Protein AF-W2CIT9-F1 (afdb_monomer_lite)

Secondary structure (DSSP, 8-state):
-----SEEEE-TTGGGHHHH-HHHHHHHHHHTPEEEEEE--TT-PPTT-TTHHHHS--B-TT--B-S-HHHHHHHHHHHHHHHHHHHTT-SEEEESSTTHHHHHHHTT--TTSEEE-----HHHHHHHHHHHHTSPPSS---EE----S---GGG-HHHHHHHHHHHTTT-TTEE-

Sequence (176 aa):
MKEKPDVLVLVWPYLLHLFFDRTILYVMNRNNIRLVIREIPFQTPPFGKLDYFAHHPAYDEDLNLLSTGFLFKVRAWSTMYIRRFIYQRAHAYIAYYSQAKNIVLSYGLSSTAFFYGNTTDTDSLLSIREVLIGKPLLMDKRRRILHIGRLVKWKKVDLLIKAFSLIVERYRDSEL

pLDDT: mean 90.48, std 5.82, range [57.28, 96.88]

Foldseek 3Di:
DPDQDQEDEDEPPVLLCVVVPVVVVVSCVVSVRAYEYEYECPPQDAQPPLVVCVVVFDADLQRDTQCDDDVNSVVNNVVSLSLLVSQLRHQAYEYQDDVVLRRSVSSPHDNVRYHYDPDDPPVVVVVVVVVPPPDPDPDDDAAEDDDDDDDTVVVVVVVVVVVCVVCCVVRVRYDD

Organism: NCBI:txid1411022

Structure (mmCIF, N/CA/C/O backbone):
data_AF-W2CIT9-F1
#
_entry.id   AF-W2CIT9-F1
#
loop_
_atom_site.group_PDB
_atom_site.id
_atom_site.type_symbol
_atom_site.label_atom_id
_atom_site.label_alt_id
_atom_site.label_comp_id
_atom_site.label_asym_id
_atom_site.label_entity_id
_atom_site.label_seq_id
_atom_site.pdbx_PDB_ins_code
_atom_site.Cartn_x
_atom_site.Cartn_y
_atom_site.Cartn_z
_atom_site.occupancy
_atom_site.B_iso_or_equiv
_atom_site.auth_seq_id
_atom_site.auth_comp_id
_atom_site.auth_asym_id
_atom_site.auth_atom_id
_atom_site.pdbx_PDB_model_num
ATOM 1 N N . MET A 1 1 ? -27.617 -14.860 8.581 1.00 57.28 1 MET A N 1
ATOM 2 C CA . MET A 1 1 ? -26.310 -14.751 7.899 1.00 57.28 1 MET A CA 1
ATOM 3 C C . MET A 1 1 ? -25.828 -16.177 7.667 1.00 57.28 1 MET A C 1
ATOM 5 O O . MET A 1 1 ? -25.800 -16.918 8.639 1.00 57.28 1 MET A O 1
ATOM 9 N N . LYS A 1 2 ? -25.616 -16.606 6.413 1.00 76.94 2 LYS A N 1
ATOM 10 C CA . LYS A 1 2 ? -25.238 -18.003 6.098 1.00 76.94 2 LYS A CA 1
ATOM 11 C C . LYS A 1 2 ? -23.784 -18.314 6.465 1.00 76.94 2 LYS A C 1
ATOM 13 O O . LYS A 1 2 ? -23.483 -19.441 6.826 1.00 76.94 2 LYS A O 1
ATOM 18 N N . GLU A 1 3 ? -22.921 -17.306 6.411 1.00 78.38 3 GLU A N 1
ATOM 19 C CA . GLU A 1 3 ? -21.502 -17.419 6.736 1.00 78.38 3 GLU A CA 1
ATOM 20 C C . GLU A 1 3 ? -21.192 -16.682 8.042 1.00 78.38 3 GLU A C 1
ATOM 22 O O . GLU A 1 3 ? -21.732 -15.600 8.299 1.00 78.38 3 GLU A O 1
ATOM 27 N N . LYS A 1 4 ? -20.325 -17.279 8.864 1.00 86.94 4 LYS A N 1
ATOM 28 C CA . LYS A 1 4 ? -19.837 -16.721 10.129 1.00 86.94 4 LYS A CA 1
ATOM 29 C C . LYS A 1 4 ? -18.313 -16.889 10.178 1.00 86.94 4 LYS A C 1
ATOM 31 O O . LYS A 1 4 ? -17.842 -17.866 10.752 1.00 86.94 4 LYS A O 1
ATOM 36 N N . PRO A 1 5 ? -17.553 -16.002 9.517 1.00 92.75 5 PRO A N 1
ATOM 37 C CA . PRO A 1 5 ? -16.104 -16.127 9.464 1.00 92.75 5 PRO A CA 1
ATOM 38 C C . PRO A 1 5 ? -15.481 -15.784 10.820 1.00 92.75 5 PRO A C 1
ATOM 40 O O . PRO A 1 5 ? -15.930 -14.855 11.487 1.00 92.75 5 PRO A O 1
ATOM 43 N N . ASP A 1 6 ? -14.404 -16.473 11.192 1.00 94.69 6 ASP A N 1
ATOM 44 C CA . ASP A 1 6 ? -13.609 -16.137 12.384 1.00 94.69 6 ASP A CA 1
ATOM 45 C C . ASP A 1 6 ? -12.738 -14.892 12.163 1.00 94.69 6 ASP A C 1
ATOM 47 O O . ASP A 1 6 ? -12.393 -14.166 13.100 1.00 94.69 6 ASP A O 1
ATOM 51 N N . VAL A 1 7 ? -12.383 -14.633 10.902 1.00 95.12 7 VAL A N 1
ATOM 52 C CA . VAL A 1 7 ? -11.481 -13.558 10.492 1.00 95.12 7 VAL A CA 1
ATOM 53 C C . VAL A 1 7 ? -12.054 -12.819 9.290 1.00 95.12 7 VAL A C 1
ATOM 55 O O . VAL A 1 7 ? -12.434 -13.425 8.292 1.00 95.12 7 VAL A O 1
ATOM 58 N N . LEU A 1 8 ? -12.051 -11.491 9.364 1.00 95.06 8 LEU A N 1
ATOM 59 C CA . LEU A 1 8 ? -12.341 -10.606 8.246 1.00 95.06 8 LEU A CA 1
ATOM 60 C C . LEU A 1 8 ? -11.042 -9.942 7.784 1.00 95.06 8 LEU A C 1
ATOM 62 O O . LEU A 1 8 ? -10.455 -9.144 8.518 1.00 95.06 8 LEU A O 1
ATOM 66 N N . VAL A 1 9 ? -10.612 -10.258 6.563 1.00 94.44 9 VAL A N 1
ATOM 67 C CA . VAL A 1 9 ? -9.441 -9.640 5.929 1.00 94.44 9 VAL A CA 1
ATOM 68 C C . VAL A 1 9 ? -9.905 -8.526 4.996 1.00 94.44 9 VAL A C 1
ATOM 70 O O . VAL A 1 9 ? -10.690 -8.774 4.084 1.00 94.44 9 VAL A O 1
ATOM 73 N N . LEU A 1 10 ? -9.411 -7.303 5.198 1.00 94.62 10 LEU A N 1
ATOM 74 C CA . LEU A 1 10 ? -9.763 -6.146 4.372 1.00 94.62 10 LEU A CA 1
ATOM 75 C C . LEU A 1 10 ? -8.535 -5.431 3.818 1.00 94.62 10 LEU A C 1
ATOM 77 O O . LEU A 1 10 ? -7.471 -5.387 4.437 1.00 94.62 10 LEU A O 1
ATOM 81 N N . VAL A 1 11 ? -8.731 -4.820 2.653 1.00 92.56 11 VAL A N 1
ATOM 82 C CA . VAL A 1 11 ? -7.729 -4.035 1.927 1.00 92.56 11 VAL A CA 1
ATOM 83 C C . VAL A 1 11 ? -8.279 -2.637 1.637 1.00 92.56 11 VAL A C 1
ATOM 85 O O . VAL A 1 11 ? -9.494 -2.422 1.646 1.00 92.56 11 VAL A O 1
ATOM 88 N N . TRP A 1 12 ? -7.413 -1.661 1.374 1.00 89.94 12 TRP A N 1
ATOM 89 C CA . TRP A 1 12 ? -7.855 -0.354 0.876 1.00 89.94 12 TRP A CA 1
ATOM 90 C C . TRP A 1 12 ? -8.514 -0.494 -0.515 1.00 89.94 12 TRP A C 1
ATOM 92 O O . TRP A 1 12 ? -7.972 -1.228 -1.341 1.00 89.94 12 TRP A O 1
ATOM 102 N N . PRO A 1 13 ? -9.637 0.189 -0.824 1.00 91.19 13 PRO A N 1
ATOM 103 C CA . PRO A 1 13 ? -10.372 1.170 -0.015 1.00 91.19 13 PRO A CA 1
ATOM 104 C C . PRO A 1 13 ? -11.507 0.577 0.838 1.00 91.19 13 PRO A C 1
ATOM 106 O O . PRO A 1 13 ? -12.187 1.323 1.537 1.00 91.19 13 PRO A O 1
ATOM 109 N N . TYR A 1 14 ? -11.717 -0.742 0.830 1.00 92.62 14 TYR A N 1
ATOM 110 C CA . TYR A 1 14 ? -12.832 -1.391 1.537 1.00 92.62 14 TYR A CA 1
ATOM 111 C C . TYR A 1 14 ? -12.809 -1.183 3.057 1.00 92.62 14 TYR A C 1
ATOM 113 O O . TYR A 1 14 ? -13.853 -1.209 3.704 1.00 92.62 14 TYR A O 1
ATOM 121 N N . LEU A 1 15 ? -11.636 -0.882 3.621 1.00 92.12 15 LEU A N 1
ATOM 122 C CA . LEU A 1 15 ? -11.475 -0.437 5.009 1.00 92.12 15 LEU A CA 1
ATOM 123 C C . LEU A 1 15 ? -12.389 0.748 5.367 1.00 92.12 15 LEU A C 1
ATOM 125 O O . LEU A 1 15 ? -12.845 0.839 6.504 1.00 92.12 15 LEU A O 1
ATOM 129 N N . LEU A 1 16 ? -12.695 1.636 4.412 1.00 93.31 16 LEU A N 1
ATOM 130 C CA . LEU A 1 16 ? -13.554 2.802 4.635 1.00 93.31 16 LEU A CA 1
ATOM 131 C C . LEU A 1 16 ? -14.961 2.416 5.109 1.00 93.31 16 LEU A C 1
ATOM 133 O O . LEU A 1 16 ? -15.551 3.145 5.907 1.00 93.31 16 LEU A O 1
ATOM 137 N N . HIS A 1 17 ? -15.477 1.256 4.693 1.00 94.00 17 HIS A N 1
ATOM 138 C CA . HIS A 1 17 ? -16.787 0.785 5.141 1.00 94.00 17 HIS A CA 1
ATOM 139 C C . HIS A 1 17 ? -16.838 0.566 6.655 1.00 94.00 17 HIS A C 1
ATOM 141 O O . HIS A 1 17 ? -17.872 0.823 7.253 1.00 94.00 17 HIS A O 1
ATOM 147 N N . LEU A 1 18 ? -15.724 0.212 7.308 1.00 93.81 18 LEU A N 1
ATOM 148 C CA . LEU A 1 18 ? -15.677 0.088 8.772 1.00 93.81 18 LEU A CA 1
ATOM 149 C C . LEU A 1 18 ? -15.916 1.419 9.498 1.00 93.81 18 LEU A C 1
ATOM 151 O O . LEU A 1 18 ? -16.305 1.427 10.665 1.00 93.81 18 LEU A O 1
ATOM 155 N N . PHE A 1 19 ? -15.635 2.543 8.835 1.00 93.75 19 PHE A N 1
ATOM 156 C CA . PHE A 1 19 ? -15.852 3.876 9.387 1.00 93.75 19 PHE A CA 1
ATOM 157 C C . PHE A 1 19 ? -17.256 4.402 9.075 1.00 93.75 19 PHE A C 1
ATOM 159 O O . PHE A 1 19 ? -17.919 4.937 9.964 1.00 93.75 19 PHE A O 1
ATOM 166 N N . PHE A 1 20 ? -17.708 4.245 7.827 1.00 93.69 20 PHE A N 1
ATOM 167 C CA . PHE A 1 20 ? -19.002 4.767 7.376 1.00 93.69 20 PHE A CA 1
ATOM 168 C C . PHE A 1 20 ? -20.188 3.885 7.777 1.00 93.69 20 PHE A C 1
ATOM 170 O O . PHE A 1 20 ? -21.269 4.411 8.028 1.00 93.69 20 PHE A O 1
ATOM 177 N N . ASP A 1 21 ? -19.990 2.573 7.898 1.00 93.19 21 ASP A N 1
ATOM 178 C CA . ASP A 1 21 ? -21.017 1.624 8.310 1.00 93.19 21 ASP A CA 1
ATOM 179 C C . ASP A 1 21 ? -20.645 0.959 9.643 1.00 93.19 21 ASP A C 1
ATOM 181 O O . ASP A 1 21 ? -19.890 -0.014 9.732 1.00 93.19 21 ASP A O 1
ATOM 185 N N . ARG A 1 22 ? -21.225 1.489 10.724 1.00 89.19 22 ARG A N 1
ATOM 186 C CA . ARG A 1 22 ? -21.003 0.975 12.082 1.00 89.19 22 ARG A CA 1
ATOM 187 C C . ARG A 1 22 ? -21.648 -0.388 12.322 1.00 89.19 22 ARG A C 1
ATOM 189 O O . ARG A 1 22 ? -21.278 -1.054 13.292 1.00 89.19 22 ARG A O 1
ATOM 196 N N . THR A 1 23 ? -22.578 -0.820 11.468 1.00 93.31 23 THR A N 1
ATOM 197 C CA . THR A 1 23 ? -23.218 -2.133 11.611 1.00 93.31 23 THR A CA 1
ATOM 198 C C . THR A 1 23 ? -22.203 -3.253 11.411 1.00 93.31 23 THR A C 1
ATOM 200 O O . THR A 1 23 ? -22.260 -4.253 12.125 1.00 93.31 23 THR A O 1
ATOM 203 N N . ILE A 1 24 ? -21.199 -3.041 10.551 1.00 92.31 24 ILE A N 1
ATOM 204 C CA . ILE A 1 24 ? -20.120 -4.003 10.307 1.00 92.31 24 ILE A C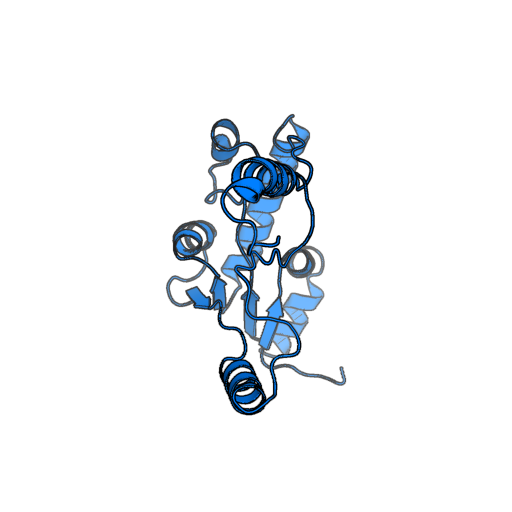A 1
ATOM 205 C C . ILE A 1 24 ? -19.346 -4.261 11.600 1.00 92.31 24 ILE A C 1
ATOM 207 O O . ILE A 1 24 ? -19.231 -5.406 12.032 1.00 92.31 24 ILE A O 1
ATOM 211 N N . LEU A 1 25 ? -18.888 -3.204 12.279 1.00 92.19 25 LEU A N 1
ATOM 212 C CA . LEU A 1 25 ? -18.169 -3.337 13.552 1.00 92.19 25 LEU A CA 1
ATOM 213 C C . LEU A 1 25 ? -19.034 -3.984 14.642 1.00 92.19 25 LEU A C 1
ATOM 215 O O . LEU A 1 25 ? -18.539 -4.799 15.418 1.00 92.19 25 LEU A O 1
ATOM 219 N N . TYR A 1 26 ? -20.328 -3.656 14.690 1.00 93.06 26 TYR A N 1
ATOM 220 C CA . TYR A 1 26 ? -21.261 -4.283 15.624 1.00 93.06 26 TYR A CA 1
ATOM 221 C C . TYR A 1 26 ? -21.389 -5.794 15.378 1.00 93.06 26 TYR A C 1
ATOM 223 O O . TYR A 1 26 ? -21.262 -6.586 16.313 1.00 93.06 26 TYR A O 1
ATOM 231 N N . VAL A 1 27 ? -21.591 -6.205 14.123 1.00 93.44 27 VAL A N 1
ATOM 232 C CA . VAL A 1 27 ? -21.704 -7.618 13.730 1.00 93.44 27 VAL A CA 1
ATOM 233 C C . VAL A 1 27 ? -20.400 -8.365 13.995 1.00 93.44 27 VAL A C 1
ATOM 235 O O . VAL A 1 27 ? -20.445 -9.492 14.492 1.00 93.44 27 VAL A O 1
ATOM 238 N N . MET A 1 28 ? -19.250 -7.744 13.724 1.00 94.31 28 MET A N 1
ATOM 239 C CA . MET A 1 28 ? -17.940 -8.321 14.024 1.00 94.31 28 MET A CA 1
ATOM 240 C C . MET A 1 28 ? -17.770 -8.576 15.519 1.00 94.31 28 MET A C 1
ATOM 242 O O . MET A 1 28 ? -17.469 -9.700 15.910 1.00 94.31 28 MET A O 1
ATOM 246 N N . ASN A 1 29 ? -18.044 -7.574 16.358 1.00 92.25 29 ASN A N 1
ATOM 247 C CA . ASN A 1 29 ? -17.929 -7.706 17.810 1.00 92.25 29 ASN A CA 1
ATOM 248 C C . ASN A 1 29 ? -18.899 -8.759 18.364 1.00 92.25 29 ASN A C 1
ATOM 250 O O . ASN A 1 29 ? -18.508 -9.588 19.179 1.00 92.25 29 ASN A O 1
ATOM 254 N N . ARG A 1 30 ? -20.151 -8.776 17.883 1.00 94.19 30 ARG A N 1
ATOM 255 C CA . ARG A 1 30 ? -21.170 -9.754 18.304 1.00 94.19 30 ARG A CA 1
ATOM 256 C C . ARG A 1 30 ? -20.783 -11.194 17.967 1.00 94.19 30 ARG A C 1
ATOM 258 O O . ARG A 1 30 ? -21.138 -12.109 18.703 1.00 94.19 30 ARG A O 1
ATOM 265 N N . ASN A 1 31 ? -20.088 -11.399 16.851 1.00 93.69 31 ASN A N 1
ATOM 266 C CA . ASN A 1 31 ? -19.670 -12.720 16.388 1.00 93.69 31 ASN A CA 1
ATOM 267 C C . ASN A 1 31 ? -18.210 -13.052 16.723 1.00 93.69 31 ASN A C 1
ATOM 269 O O . ASN A 1 31 ? -17.743 -14.112 16.324 1.00 93.69 31 ASN A O 1
ATOM 273 N N . ASN A 1 32 ? -17.520 -12.186 17.474 1.00 94.25 32 ASN A N 1
ATOM 274 C CA . ASN A 1 32 ? -16.115 -12.335 17.858 1.00 94.25 32 ASN A CA 1
ATOM 275 C C . ASN A 1 32 ? -15.152 -12.469 16.655 1.00 94.25 32 ASN A C 1
ATOM 277 O O . ASN A 1 32 ? -14.149 -13.177 16.715 1.00 94.25 32 ASN A O 1
ATOM 281 N N . ILE A 1 33 ? -15.474 -11.779 15.556 1.00 96.31 33 ILE A N 1
ATOM 282 C CA . ILE A 1 33 ? -14.714 -11.806 14.300 1.00 96.31 33 ILE A CA 1
ATOM 283 C C . ILE A 1 33 ? -13.469 -10.931 14.440 1.00 96.31 33 ILE A C 1
ATOM 285 O O . ILE A 1 33 ? -13.558 -9.745 14.774 1.00 96.31 33 ILE A O 1
ATOM 289 N N . ARG A 1 34 ? -12.296 -11.486 14.132 1.00 96.38 34 ARG A N 1
ATOM 290 C CA . ARG A 1 34 ? -11.021 -10.759 14.166 1.00 96.38 34 ARG A CA 1
ATOM 291 C C . ARG A 1 34 ? -10.821 -9.948 12.887 1.00 96.38 34 ARG A C 1
ATOM 293 O O . ARG A 1 34 ? -10.992 -10.452 11.783 1.00 96.38 34 ARG A O 1
ATOM 300 N N . LEU A 1 35 ? -10.414 -8.689 13.038 1.00 96.62 35 LEU A N 1
ATOM 301 C CA . LEU A 1 35 ? -10.083 -7.800 11.920 1.00 96.62 35 LEU A CA 1
ATOM 302 C C . LEU A 1 35 ? -8.610 -7.935 11.532 1.00 96.62 35 LEU A C 1
ATOM 304 O O . LEU A 1 35 ? -7.734 -7.612 12.337 1.00 96.62 35 LEU A O 1
ATOM 308 N N . VAL A 1 36 ? -8.348 -8.310 10.285 1.00 96.25 36 VAL A N 1
ATOM 309 C CA . VAL A 1 36 ? -7.009 -8.315 9.694 1.00 96.25 36 VAL A CA 1
ATOM 310 C C . VAL A 1 36 ? -6.967 -7.323 8.542 1.00 96.25 36 VAL A C 1
ATOM 312 O O . VAL A 1 36 ? -7.806 -7.348 7.644 1.00 96.25 36 VAL A O 1
ATOM 315 N N . ILE A 1 37 ? -5.977 -6.440 8.554 1.00 95.25 37 ILE A N 1
ATOM 316 C CA . ILE A 1 37 ? -5.757 -5.475 7.478 1.00 95.25 37 ILE A CA 1
ATOM 317 C C . ILE A 1 37 ? -4.600 -5.961 6.625 1.00 95.25 37 ILE A C 1
ATOM 319 O O . ILE A 1 37 ? -3.537 -6.276 7.151 1.00 95.25 37 ILE A O 1
ATOM 323 N N . ARG A 1 38 ? -4.787 -5.997 5.307 1.00 92.94 38 ARG A N 1
ATOM 324 C CA . ARG A 1 38 ? -3.723 -6.301 4.350 1.00 92.94 38 ARG A CA 1
ATOM 325 C C . ARG A 1 38 ? -3.631 -5.179 3.336 1.00 92.94 38 ARG A C 1
ATOM 327 O O . ARG A 1 38 ? -4.489 -5.034 2.474 1.00 92.94 38 ARG A O 1
ATOM 334 N N . GLU A 1 39 ? -2.586 -4.374 3.410 1.00 89.69 39 GLU A N 1
ATOM 335 C CA . GLU A 1 39 ? -2.389 -3.306 2.434 1.00 89.69 39 GLU A CA 1
ATOM 336 C C . GLU A 1 39 ? -0.921 -2.890 2.340 1.00 89.69 39 GLU A C 1
ATOM 338 O O . GLU A 1 39 ? -0.062 -3.279 3.135 1.00 89.69 39 GLU A O 1
ATOM 343 N N . ILE A 1 40 ? -0.655 -2.060 1.342 1.00 88.75 40 ILE A N 1
ATOM 344 C CA . ILE A 1 40 ? 0.598 -1.342 1.177 1.00 88.75 40 ILE A CA 1
ATOM 345 C C . ILE A 1 40 ? 0.264 0.115 1.504 1.00 88.75 40 ILE A C 1
ATOM 347 O O . ILE A 1 40 ? -0.476 0.722 0.726 1.00 88.75 40 ILE A O 1
ATOM 351 N N . PRO A 1 41 ? 0.760 0.696 2.614 1.00 87.69 41 PRO A N 1
ATOM 352 C CA . PRO A 1 41 ? 0.539 2.108 2.936 1.00 87.69 41 PRO A CA 1
ATOM 353 C C . PRO A 1 41 ? 1.382 3.033 2.034 1.00 87.69 41 PRO A C 1
ATOM 355 O O . PRO A 1 41 ? 2.168 3.864 2.489 1.00 87.69 41 PRO A O 1
ATO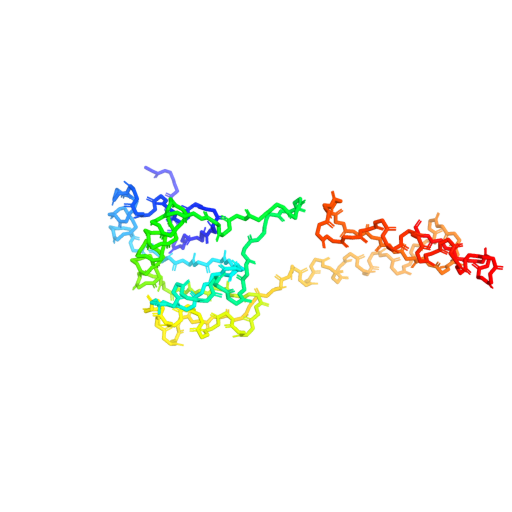M 358 N N . PHE A 1 42 ? 1.214 2.881 0.719 1.00 83.38 42 PHE A N 1
ATOM 359 C CA . PHE A 1 42 ? 1.851 3.691 -0.308 1.00 83.38 42 PHE A CA 1
ATOM 360 C C . PHE A 1 42 ? 1.312 5.122 -0.244 1.00 83.38 42 PHE A C 1
ATOM 362 O O . PHE A 1 42 ? 0.114 5.325 -0.042 1.00 83.38 42 PHE A O 1
ATOM 369 N N . GLN A 1 43 ? 2.204 6.113 -0.355 1.00 85.44 43 GLN A N 1
ATOM 370 C CA . GLN A 1 43 ? 1.880 7.544 -0.208 1.00 85.44 43 GLN A CA 1
ATOM 371 C C . GLN A 1 43 ? 1.118 7.895 1.089 1.00 85.44 43 GLN A C 1
ATOM 373 O O . GLN A 1 43 ? 0.449 8.924 1.169 1.00 85.44 43 GLN A O 1
ATOM 378 N N . THR A 1 44 ? 1.210 7.052 2.122 1.00 90.19 44 THR A N 1
ATOM 379 C CA . THR A 1 44 ? 0.575 7.299 3.419 1.00 90.19 44 THR A CA 1
ATOM 380 C C . THR A 1 44 ? 1.621 7.855 4.385 1.00 90.19 44 THR A C 1
ATOM 382 O O . THR A 1 44 ? 2.542 7.126 4.759 1.00 90.19 44 THR A O 1
ATOM 385 N N . PRO A 1 45 ? 1.518 9.127 4.809 1.00 92.81 45 PRO A N 1
ATOM 386 C CA . PRO A 1 45 ? 2.462 9.692 5.760 1.00 92.81 45 PRO A CA 1
ATOM 387 C C . PRO A 1 45 ? 2.250 9.098 7.157 1.00 92.81 45 PRO A C 1
ATOM 389 O O . PRO A 1 45 ? 1.144 8.637 7.466 1.00 92.81 45 PRO A O 1
ATOM 392 N N . PRO A 1 46 ? 3.262 9.154 8.042 1.00 94.44 46 PRO A N 1
ATOM 393 C CA . PRO A 1 46 ? 3.048 8.935 9.467 1.00 94.44 46 PRO A CA 1
ATOM 394 C C . PRO A 1 46 ? 1.955 9.862 10.014 1.00 94.44 46 PRO A C 1
ATOM 396 O O . PRO A 1 46 ? 1.783 10.989 9.542 1.00 94.44 46 PRO A O 1
ATOM 399 N N . PHE A 1 47 ? 1.223 9.398 11.025 1.00 95.69 47 PHE A N 1
ATOM 400 C CA . PHE A 1 47 ? 0.134 10.160 11.623 1.00 95.69 47 PHE A CA 1
ATOM 401 C C . PHE A 1 47 ? 0.615 11.543 12.094 1.00 95.69 47 PHE A C 1
ATOM 403 O O . PHE A 1 47 ? 1.656 11.675 12.735 1.00 95.69 47 PHE A O 1
ATOM 410 N N . GLY A 1 48 ? -0.155 12.580 11.764 1.00 93.38 48 GLY A N 1
ATOM 411 C CA . GLY A 1 48 ? 0.138 13.977 12.088 1.00 93.38 48 GLY A CA 1
ATOM 412 C C . GLY A 1 48 ? 1.099 14.688 11.126 1.00 93.38 48 GLY A C 1
ATOM 413 O O . GLY A 1 48 ? 1.211 15.906 11.209 1.00 93.38 48 GLY A O 1
ATOM 414 N N . LYS A 1 49 ? 1.748 13.981 10.190 1.00 93.12 49 LYS A N 1
ATOM 415 C CA . LYS A 1 49 ? 2.764 14.555 9.289 1.00 93.12 49 LYS A CA 1
ATOM 416 C C . LYS A 1 49 ? 2.214 14.894 7.903 1.00 93.12 49 LYS A C 1
ATOM 418 O O . LYS A 1 49 ? 2.594 14.285 6.908 1.00 93.12 49 LYS A O 1
ATOM 423 N N . LEU A 1 50 ? 1.277 15.840 7.814 1.00 88.19 50 LEU A N 1
ATOM 424 C CA . LEU A 1 50 ? 0.738 16.284 6.512 1.00 88.19 50 LEU A CA 1
ATOM 425 C C . LEU A 1 50 ? 1.732 17.125 5.696 1.00 88.19 50 LEU A C 1
ATOM 427 O O . LEU A 1 50 ? 1.621 17.192 4.473 1.00 88.19 50 LEU A O 1
ATOM 431 N N . ASP A 1 51 ? 2.714 17.727 6.364 1.00 88.44 51 ASP A N 1
ATOM 432 C CA . ASP A 1 51 ? 3.886 18.377 5.771 1.00 88.44 51 ASP A CA 1
ATOM 433 C C . ASP A 1 51 ? 4.734 17.417 4.923 1.00 88.44 51 ASP A C 1
ATOM 435 O O . ASP A 1 51 ? 5.414 17.852 3.995 1.00 88.44 51 ASP A O 1
ATOM 439 N N . TYR A 1 52 ? 4.619 16.104 5.154 1.00 88.38 52 TYR A N 1
ATOM 440 C CA . TYR A 1 52 ? 5.226 15.065 4.321 1.00 88.38 52 TYR A CA 1
ATOM 441 C C . TYR A 1 52 ? 4.973 15.283 2.825 1.00 88.38 52 TYR A C 1
ATOM 443 O O . TYR A 1 52 ? 5.897 15.132 2.028 1.00 88.38 52 TYR A O 1
ATOM 451 N N . PHE A 1 53 ? 3.757 15.698 2.449 1.00 88.44 53 PHE A N 1
ATOM 452 C CA . PHE A 1 53 ? 3.378 15.918 1.052 1.00 88.44 53 PHE A CA 1
ATOM 453 C C . PHE A 1 53 ? 4.044 17.141 0.405 1.00 88.44 53 PHE A C 1
ATOM 455 O O . PHE A 1 53 ? 4.025 17.252 -0.817 1.00 88.44 53 PHE A O 1
ATOM 462 N N . ALA A 1 54 ? 4.647 18.041 1.190 1.00 86.19 54 ALA A N 1
ATOM 463 C CA . ALA A 1 54 ? 5.448 19.139 0.650 1.00 86.19 54 ALA A CA 1
ATOM 464 C C . ALA A 1 54 ? 6.786 18.634 0.086 1.00 86.19 54 ALA A C 1
ATOM 466 O O . ALA A 1 54 ? 7.250 19.127 -0.937 1.00 86.19 54 ALA A O 1
ATOM 467 N N . HIS A 1 55 ? 7.381 17.626 0.730 1.00 87.31 55 HIS A N 1
ATOM 468 C CA . HIS A 1 55 ? 8.641 17.011 0.300 1.00 87.31 55 HIS A CA 1
ATOM 469 C C . HIS A 1 55 ? 8.434 15.761 -0.567 1.00 87.31 55 HIS A C 1
ATOM 471 O O . HIS A 1 55 ? 9.301 15.408 -1.360 1.00 87.31 55 HIS A O 1
ATOM 477 N N . HIS A 1 56 ? 7.283 15.101 -0.427 1.00 88.25 56 HIS A N 1
ATOM 478 C CA . HIS A 1 56 ? 6.933 13.859 -1.113 1.00 88.25 56 HIS A CA 1
ATOM 479 C C . HIS A 1 56 ? 5.564 14.012 -1.789 1.00 88.25 56 HIS A C 1
ATOM 481 O O . HIS A 1 56 ? 4.553 13.536 -1.260 1.00 88.25 56 HIS A O 1
ATOM 487 N N . PRO A 1 57 ? 5.506 14.717 -2.932 1.00 87.62 57 PRO A N 1
ATOM 488 C CA . PRO A 1 57 ? 4.259 14.923 -3.648 1.00 87.62 57 PRO A CA 1
ATOM 489 C C . PRO A 1 57 ? 3.591 13.595 -4.026 1.00 87.62 57 PRO A C 1
ATOM 491 O O . PRO A 1 57 ? 4.249 12.635 -4.432 1.00 87.62 57 PRO A O 1
ATOM 494 N N . ALA A 1 58 ? 2.268 13.543 -3.880 1.00 87.75 58 ALA A N 1
ATOM 495 C CA . ALA A 1 58 ? 1.476 12.379 -4.256 1.00 87.75 58 ALA A CA 1
ATOM 496 C C . ALA A 1 58 ? 1.114 12.465 -5.739 1.00 87.75 58 ALA A C 1
ATOM 498 O O . ALA A 1 58 ? 0.587 13.485 -6.188 1.00 87.75 58 ALA A O 1
ATOM 499 N N . TYR A 1 59 ? 1.355 11.384 -6.472 1.00 88.94 59 TYR A N 1
ATOM 500 C CA . TYR A 1 59 ? 1.027 11.264 -7.890 1.00 88.94 59 TYR A CA 1
ATOM 501 C C . TYR A 1 59 ? 0.104 10.075 -8.125 1.00 88.94 59 TYR A C 1
ATOM 503 O O . TYR A 1 59 ? 0.212 9.064 -7.426 1.00 88.94 59 TYR A O 1
ATOM 511 N N . ASP A 1 60 ? -0.770 10.185 -9.120 1.00 88.69 60 ASP A N 1
ATOM 512 C CA . ASP A 1 60 ? -1.489 9.027 -9.644 1.00 88.69 60 ASP A CA 1
ATOM 513 C C . ASP A 1 60 ? -0.610 8.183 -10.590 1.00 88.69 60 ASP A C 1
ATOM 515 O O . ASP A 1 60 ? 0.574 8.455 -10.816 1.00 88.69 60 ASP A O 1
ATOM 519 N N . GLU A 1 61 ? -1.193 7.118 -11.142 1.00 86.88 61 GLU A N 1
ATOM 520 C CA . GLU A 1 61 ? -0.501 6.219 -12.071 1.00 86.88 61 GLU A CA 1
ATOM 521 C C . GLU A 1 61 ? -0.106 6.895 -13.398 1.00 86.88 61 GLU A C 1
ATOM 523 O O . GLU A 1 61 ? 0.815 6.427 -14.078 1.00 86.88 61 GLU A O 1
ATOM 528 N N . ASP A 1 62 ? -0.768 8.003 -13.738 1.00 88.38 62 ASP A N 1
ATOM 529 C CA . ASP A 1 62 ? -0.546 8.813 -14.932 1.00 88.38 62 ASP A CA 1
ATOM 530 C C . ASP A 1 62 ? 0.432 9.977 -14.706 1.00 88.38 62 ASP A C 1
ATOM 532 O O . ASP A 1 62 ? 0.670 10.762 -15.628 1.00 88.38 62 ASP A O 1
ATOM 536 N N . LEU A 1 63 ? 1.056 10.046 -13.523 1.00 87.06 63 LEU A N 1
ATOM 537 C CA . LEU A 1 63 ? 1.970 11.108 -13.089 1.00 87.06 63 LEU A CA 1
ATOM 538 C C . LEU A 1 63 ? 1.302 12.481 -12.903 1.00 87.06 63 LEU A C 1
ATOM 540 O O . LEU A 1 63 ? 1.997 13.498 -12.846 1.00 87.06 63 LEU A O 1
ATOM 544 N N . ASN A 1 64 ? -0.021 12.537 -12.743 1.00 90.25 64 ASN A N 1
ATOM 545 C CA . ASN A 1 64 ? -0.698 13.770 -12.359 1.00 90.25 64 ASN A CA 1
ATOM 546 C C . ASN A 1 64 ? -0.485 14.035 -10.867 1.00 90.25 64 ASN A C 1
ATOM 548 O O . ASN A 1 64 ? -0.626 13.144 -10.026 1.00 90.25 64 ASN A O 1
ATOM 552 N N . LEU A 1 65 ? -0.155 15.281 -10.529 1.00 89.56 65 LEU A N 1
ATOM 553 C CA . LEU A 1 65 ? 0.083 15.705 -9.154 1.00 89.56 65 LEU A CA 1
ATOM 554 C C . LEU A 1 65 ? -1.243 15.836 -8.390 1.00 89.56 65 LEU A C 1
ATOM 556 O O . LEU A 1 65 ? -2.035 16.739 -8.652 1.00 89.56 65 LEU A O 1
ATOM 560 N N . LEU A 1 66 ? -1.453 14.967 -7.403 1.00 86.69 66 LEU A N 1
ATOM 561 C CA . LEU A 1 66 ? -2.659 14.936 -6.573 1.00 86.69 66 LEU A CA 1
ATOM 562 C C . LEU A 1 66 ? -2.550 15.817 -5.328 1.00 86.69 66 LEU A C 1
ATOM 564 O O . LEU A 1 66 ? -3.563 16.308 -4.832 1.00 86.69 66 LEU A O 1
ATOM 568 N N . SER A 1 67 ? -1.341 16.009 -4.796 1.00 83.12 67 SER A N 1
ATOM 569 C CA . SER A 1 67 ? -1.119 16.663 -3.500 1.00 83.12 67 SER A CA 1
ATOM 570 C C . SER A 1 67 ? -1.171 18.194 -3.541 1.00 83.12 67 SER A C 1
ATOM 572 O O . SER A 1 67 ? -0.390 18.865 -2.866 1.00 83.12 67 SER A O 1
ATOM 574 N N . THR A 1 68 ? -2.075 18.765 -4.337 1.00 84.31 68 THR A N 1
ATOM 575 C CA . THR A 1 68 ? -2.221 20.214 -4.515 1.00 84.31 68 THR A CA 1
ATOM 576 C C . THR A 1 68 ? -3.546 20.736 -3.971 1.00 84.31 68 THR A C 1
ATOM 578 O O . THR A 1 68 ? -4.583 20.075 -3.985 1.00 84.31 68 THR A O 1
ATOM 581 N N . GLY A 1 69 ? -3.505 21.974 -3.478 1.00 86.75 69 GLY A N 1
ATOM 582 C CA . GLY A 1 69 ? -4.692 22.705 -3.050 1.00 86.75 69 GLY A CA 1
ATOM 583 C C . GLY A 1 69 ? -5.193 22.383 -1.639 1.00 86.75 69 GLY A C 1
ATOM 584 O O . GLY A 1 69 ? -4.764 21.451 -0.956 1.00 86.75 69 GLY A O 1
ATOM 585 N N . PHE A 1 70 ? -6.128 23.216 -1.185 1.00 87.88 70 PHE A N 1
ATOM 586 C CA . PHE A 1 70 ? -6.738 23.116 0.141 1.00 87.88 70 PHE A CA 1
ATOM 587 C C . PHE A 1 70 ? -7.604 21.857 0.291 1.00 87.88 70 PHE A C 1
ATOM 589 O O . PHE A 1 70 ? -7.528 21.168 1.307 1.00 87.88 70 PHE A O 1
ATOM 596 N N . LEU A 1 71 ? -8.368 21.508 -0.751 1.00 89.50 71 LEU A N 1
ATOM 597 C CA . LEU A 1 71 ? -9.256 20.344 -0.739 1.00 89.50 71 LEU A CA 1
ATOM 598 C C . LEU A 1 71 ? -8.485 19.033 -0.526 1.00 89.50 71 LEU A C 1
ATOM 600 O O . LEU A 1 71 ? -8.949 18.163 0.211 1.00 89.50 71 LEU A O 1
ATOM 604 N N . PHE A 1 72 ? -7.290 18.905 -1.113 1.00 90.19 72 PHE A N 1
ATOM 605 C CA . PHE A 1 72 ? -6.418 17.758 -0.870 1.00 90.19 72 PHE A CA 1
ATOM 606 C C . PHE A 1 72 ? -6.024 17.659 0.604 1.00 90.19 72 PHE A C 1
ATOM 608 O O . PHE A 1 72 ? -6.167 16.592 1.193 1.00 90.19 72 PHE A O 1
ATOM 615 N N . LYS A 1 73 ? -5.587 18.764 1.224 1.00 89.69 73 LYS A N 1
ATOM 616 C CA . LYS A 1 73 ? -5.188 18.775 2.641 1.00 89.69 73 LYS A CA 1
ATOM 617 C C . LYS A 1 73 ? -6.331 18.333 3.550 1.00 89.69 73 LYS A C 1
ATOM 619 O O . LYS A 1 73 ? -6.108 17.508 4.430 1.00 89.69 73 LYS A O 1
ATOM 624 N N . VAL A 1 74 ? -7.550 18.817 3.298 1.00 91.88 74 VAL A N 1
ATOM 625 C CA . VAL A 1 74 ? -8.747 18.400 4.046 1.00 91.88 74 VAL A CA 1
ATOM 626 C C . VAL A 1 74 ? -9.008 16.904 3.859 1.00 91.88 74 VAL A C 1
ATOM 628 O O . VAL A 1 74 ? -9.143 16.183 4.842 1.00 91.88 74 VAL A O 1
ATOM 631 N N . ARG A 1 75 ? -8.999 16.401 2.616 1.00 92.12 75 ARG A N 1
ATOM 632 C CA . ARG A 1 75 ? -9.208 14.970 2.326 1.00 92.12 75 ARG A CA 1
ATOM 633 C C . ARG A 1 75 ? -8.129 14.082 2.946 1.00 92.12 75 ARG A C 1
ATOM 635 O O . ARG A 1 75 ? -8.453 13.028 3.496 1.00 92.12 75 ARG A O 1
ATOM 642 N N . ALA A 1 76 ? -6.866 14.493 2.872 1.00 92.50 76 ALA A N 1
ATOM 643 C CA . ALA A 1 76 ? -5.732 13.786 3.458 1.00 92.50 76 ALA A CA 1
ATOM 644 C C . ALA A 1 76 ? -5.842 13.752 4.986 1.00 92.50 76 ALA A C 1
ATOM 646 O O . ALA A 1 76 ? -5.686 12.691 5.589 1.00 92.50 76 ALA A O 1
ATOM 647 N N . TRP A 1 77 ? -6.200 14.881 5.601 1.00 93.94 77 TRP A N 1
ATOM 648 C CA . TRP A 1 77 ? -6.469 14.970 7.032 1.00 93.94 77 TRP A CA 1
ATOM 649 C C . TRP A 1 77 ? -7.620 14.044 7.441 1.00 93.94 77 TRP A C 1
ATOM 651 O O . TRP A 1 77 ? -7.430 13.189 8.301 1.00 93.94 77 TRP A O 1
ATOM 661 N N . SER A 1 78 ? -8.776 14.099 6.774 1.00 94.00 78 SER A N 1
ATOM 662 C CA . SER A 1 78 ? -9.897 13.191 7.058 1.00 94.00 78 SER A CA 1
ATOM 663 C C . SER A 1 78 ? -9.499 11.719 6.910 1.00 94.00 78 SER A C 1
ATOM 665 O O . SER A 1 78 ? -9.758 10.913 7.802 1.00 94.00 78 SER A O 1
ATOM 667 N N . THR A 1 79 ? -8.803 11.370 5.825 1.00 94.06 79 THR A N 1
ATOM 668 C CA . THR A 1 79 ? -8.319 10.001 5.579 1.00 94.06 79 THR A CA 1
ATOM 669 C C . THR A 1 79 ? -7.379 9.528 6.686 1.00 94.06 79 THR A C 1
ATOM 671 O O . THR A 1 79 ? -7.458 8.377 7.115 1.00 94.06 79 THR A O 1
ATOM 674 N N . MET A 1 80 ? -6.522 10.414 7.194 1.00 95.25 80 MET A N 1
ATOM 675 C CA . MET A 1 80 ? -5.594 10.118 8.282 1.00 95.25 80 MET A CA 1
ATOM 676 C C . MET A 1 80 ? -6.335 9.734 9.574 1.00 95.25 80 MET A C 1
ATOM 678 O O . MET A 1 80 ? -5.991 8.741 10.219 1.00 95.25 80 MET A O 1
ATOM 682 N N . TYR A 1 81 ? -7.393 10.463 9.938 1.00 96.06 81 TYR A N 1
ATOM 683 C CA . TYR A 1 81 ? -8.202 10.129 11.117 1.00 96.06 81 TYR A CA 1
ATOM 684 C C . TYR A 1 81 ? -9.031 8.858 10.922 1.00 96.06 81 TYR A C 1
ATOM 686 O O . TYR A 1 81 ? -9.147 8.063 11.855 1.00 96.06 81 TYR A O 1
ATOM 694 N N . ILE A 1 82 ? -9.544 8.619 9.712 1.00 95.50 82 ILE A N 1
ATOM 695 C CA . ILE A 1 82 ? -10.245 7.372 9.379 1.00 95.50 82 ILE A CA 1
ATOM 696 C C . ILE A 1 82 ? -9.297 6.173 9.524 1.00 95.50 82 ILE A C 1
ATOM 698 O O . ILE A 1 82 ? -9.630 5.206 10.209 1.00 95.50 82 ILE A O 1
ATOM 702 N N . ARG A 1 83 ? -8.084 6.247 8.958 1.00 95.38 83 ARG A N 1
ATOM 703 C CA . ARG A 1 83 ? -7.063 5.194 9.109 1.00 95.38 83 ARG A CA 1
ATOM 704 C C . ARG A 1 83 ? -6.706 4.966 10.575 1.00 95.38 83 ARG A C 1
ATOM 706 O O . ARG A 1 83 ? -6.680 3.818 11.006 1.00 95.38 83 ARG A O 1
ATOM 713 N N . ARG A 1 84 ? -6.523 6.034 11.364 1.00 96.50 84 ARG A N 1
ATOM 714 C CA . ARG A 1 84 ? -6.270 5.928 12.813 1.00 96.50 84 ARG A CA 1
ATOM 715 C C . ARG A 1 84 ? -7.393 5.179 13.527 1.00 96.50 84 ARG A C 1
ATOM 717 O O . ARG A 1 84 ? -7.122 4.255 14.285 1.00 96.50 84 ARG A O 1
ATOM 724 N N . PHE A 1 85 ? -8.648 5.536 13.256 1.00 96.06 85 PHE A N 1
ATOM 725 C CA . PHE A 1 85 ? -9.806 4.865 13.847 1.00 96.06 85 PHE A CA 1
ATOM 726 C C . PHE A 1 85 ? -9.822 3.359 13.542 1.00 96.06 85 PHE A C 1
ATOM 728 O O . PHE A 1 85 ? -10.106 2.551 14.430 1.00 96.06 85 PHE A O 1
ATOM 735 N N . ILE A 1 86 ? -9.508 2.985 12.302 1.00 95.38 86 ILE A N 1
ATOM 736 C CA . ILE A 1 86 ? -9.542 1.596 11.840 1.00 95.38 86 ILE A CA 1
ATOM 737 C C . ILE A 1 86 ? -8.354 0.799 12.396 1.00 95.38 86 ILE A C 1
ATOM 739 O O . ILE A 1 86 ? -8.549 -0.283 12.943 1.00 95.38 86 ILE A O 1
ATOM 743 N N . TYR A 1 87 ? -7.128 1.322 12.307 1.00 95.88 87 TYR A N 1
ATOM 744 C CA . TYR A 1 87 ? -5.923 0.587 12.711 1.00 95.88 87 TYR A CA 1
ATOM 745 C C . TYR A 1 87 ? -5.865 0.319 14.212 1.00 95.88 87 TYR A C 1
ATOM 747 O O . TYR A 1 87 ? -5.415 -0.747 14.616 1.00 95.88 87 TYR A O 1
ATOM 755 N N . GLN A 1 88 ? -6.391 1.230 15.034 1.00 95.69 88 GLN A N 1
ATOM 756 C CA . GLN A 1 88 ? -6.537 1.009 16.477 1.00 95.69 88 GLN A CA 1
ATOM 757 C C . GLN A 1 88 ? -7.444 -0.186 16.821 1.00 95.69 88 GLN A C 1
ATOM 759 O O . GLN A 1 88 ? -7.399 -0.687 17.939 1.00 95.69 88 GLN A O 1
ATOM 764 N N . ARG A 1 89 ? -8.288 -0.632 15.881 1.00 94.69 89 ARG A N 1
ATOM 765 C CA . ARG A 1 89 ? -9.222 -1.761 16.036 1.00 94.69 89 ARG A CA 1
ATOM 766 C C . ARG A 1 89 ? -8.761 -3.020 15.298 1.00 94.69 89 ARG A C 1
ATOM 768 O O . ARG A 1 89 ? -9.426 -4.053 15.369 1.00 94.69 89 ARG A O 1
ATOM 775 N N . ALA A 1 90 ? -7.654 -2.942 14.564 1.00 96.00 90 ALA A N 1
ATOM 776 C CA . ALA A 1 90 ? -7.106 -4.077 13.844 1.00 96.00 90 ALA A CA 1
ATOM 777 C C . ALA A 1 90 ? -6.438 -5.050 14.819 1.00 96.00 90 ALA A C 1
ATOM 779 O O . ALA A 1 90 ? -5.663 -4.651 15.686 1.00 96.00 90 ALA A O 1
ATOM 780 N N . HIS A 1 91 ? -6.727 -6.337 14.649 1.00 96.75 91 HIS A N 1
ATOM 781 C CA . HIS A 1 91 ? -6.100 -7.406 15.422 1.00 96.75 91 HIS A CA 1
ATOM 782 C C . HIS A 1 91 ? -4.776 -7.842 14.799 1.00 96.75 91 HIS A C 1
ATOM 784 O O . HIS A 1 91 ? -3.858 -8.229 15.515 1.00 96.75 91 HIS A O 1
ATOM 790 N N . ALA A 1 92 ? -4.672 -7.753 13.473 1.00 96.19 92 ALA A N 1
ATOM 791 C CA . ALA A 1 92 ? -3.420 -7.915 12.757 1.00 96.19 92 ALA A CA 1
ATOM 792 C C . ALA A 1 92 ? -3.348 -6.972 11.552 1.00 96.19 92 ALA A C 1
ATOM 794 O O . ALA A 1 92 ? -4.363 -6.606 10.955 1.00 96.19 92 ALA A O 1
ATOM 795 N N . TYR A 1 93 ? -2.126 -6.614 11.184 1.00 95.62 93 TYR A N 1
ATOM 796 C CA . TYR A 1 93 ? -1.790 -5.863 9.990 1.00 95.62 93 TYR A CA 1
ATOM 797 C C . TYR A 1 93 ? -0.702 -6.611 9.230 1.00 95.62 93 TYR A C 1
ATOM 799 O O . TYR A 1 93 ? 0.390 -6.822 9.756 1.00 95.62 93 TYR A O 1
ATOM 807 N N . ILE A 1 94 ? -0.991 -6.989 7.992 1.00 94.12 94 ILE A N 1
ATOM 808 C CA . ILE A 1 94 ? -0.075 -7.691 7.101 1.00 94.12 94 ILE A CA 1
ATOM 809 C C . ILE A 1 94 ? 0.463 -6.685 6.090 1.00 94.12 94 ILE A C 1
ATOM 811 O O . ILE A 1 94 ? -0.274 -6.195 5.229 1.00 94.12 94 ILE A O 1
ATOM 815 N N . ALA A 1 95 ? 1.754 -6.386 6.203 1.00 91.81 95 ALA A N 1
ATOM 816 C CA . ALA A 1 95 ? 2.455 -5.466 5.325 1.00 91.81 95 ALA A CA 1
ATOM 817 C C . ALA A 1 95 ? 3.420 -6.189 4.382 1.00 91.81 95 ALA A C 1
ATOM 819 O O . ALA A 1 95 ? 4.010 -7.217 4.714 1.00 91.81 95 ALA A O 1
ATOM 820 N N . TYR A 1 96 ? 3.642 -5.565 3.228 1.00 86.69 96 TYR A N 1
ATOM 821 C CA . TYR A 1 96 ? 4.540 -6.053 2.180 1.00 86.69 96 TYR A CA 1
ATOM 822 C C . TYR A 1 96 ? 5.990 -5.574 2.342 1.00 86.69 96 TYR A C 1
ATOM 824 O O . TYR A 1 96 ? 6.874 -6.078 1.660 1.00 86.69 96 TYR A O 1
ATOM 832 N N . TYR A 1 97 ? 6.244 -4.578 3.199 1.00 87.12 97 TYR A N 1
ATOM 833 C CA . TYR A 1 97 ? 7.559 -3.953 3.379 1.00 87.12 97 TYR A CA 1
ATOM 834 C C . TYR A 1 97 ? 7.775 -3.506 4.831 1.00 87.12 97 TYR A C 1
ATOM 836 O O . TYR A 1 97 ? 6.822 -3.203 5.550 1.00 87.12 97 TYR A O 1
ATOM 844 N N . SER A 1 98 ? 9.032 -3.466 5.281 1.00 86.06 98 SER A N 1
ATOM 845 C CA . SER A 1 98 ? 9.381 -3.220 6.688 1.00 86.06 98 SER A CA 1
ATOM 846 C C . SER A 1 98 ? 9.101 -1.784 7.138 1.00 86.06 98 SER A C 1
ATOM 848 O O . SER A 1 98 ? 8.657 -1.569 8.266 1.00 86.06 98 SER A O 1
ATOM 850 N N . GLN A 1 99 ? 9.276 -0.794 6.256 1.00 88.00 99 GLN A N 1
ATOM 851 C CA . GLN A 1 99 ? 9.032 0.617 6.577 1.00 88.00 99 GLN A CA 1
ATOM 852 C C . GLN A 1 99 ? 7.547 0.912 6.861 1.00 88.00 99 GLN A C 1
ATOM 854 O O . GLN A 1 99 ? 7.240 1.887 7.550 1.00 88.00 99 GLN A O 1
ATOM 859 N N . ALA A 1 100 ? 6.625 0.048 6.413 1.00 91.44 100 ALA A N 1
ATOM 860 C CA . ALA A 1 100 ? 5.204 0.148 6.735 1.00 91.44 100 ALA A CA 1
ATOM 861 C C . ALA A 1 100 ? 4.957 0.099 8.247 1.00 91.44 100 ALA A C 1
ATOM 863 O O . ALA A 1 100 ? 4.037 0.759 8.725 1.00 91.44 100 ALA A O 1
ATOM 864 N N . LYS A 1 101 ? 5.802 -0.622 9.002 1.00 93.44 101 LYS A N 1
ATOM 865 C CA . LYS A 1 101 ? 5.685 -0.775 10.458 1.00 93.44 101 LYS A CA 1
ATOM 866 C C . LYS A 1 101 ? 5.620 0.578 11.160 1.00 93.44 101 LYS A C 1
ATOM 868 O O . LYS A 1 101 ? 4.678 0.847 11.893 1.00 93.44 101 LYS A O 1
ATOM 873 N N . ASN A 1 102 ? 6.575 1.462 10.883 1.00 93.88 102 ASN A N 1
ATOM 874 C CA . ASN A 1 102 ? 6.636 2.776 11.530 1.00 93.88 102 ASN A CA 1
ATOM 875 C C . ASN A 1 102 ? 5.427 3.648 11.174 1.00 93.88 102 ASN A C 1
ATOM 877 O O . ASN A 1 102 ? 4.931 4.392 12.020 1.00 93.88 102 ASN A O 1
ATOM 881 N N . ILE A 1 103 ? 4.929 3.526 9.939 1.00 94.62 103 ILE A N 1
ATOM 882 C CA . ILE A 1 103 ? 3.724 4.227 9.499 1.00 94.62 103 ILE A CA 1
ATOM 883 C C . ILE A 1 103 ? 2.544 3.730 10.332 1.00 94.62 103 ILE A C 1
ATOM 885 O O . ILE A 1 103 ? 1.976 4.510 11.084 1.00 94.62 103 ILE A O 1
ATOM 889 N N . VAL A 1 104 ? 2.206 2.444 10.290 1.00 95.00 104 VAL A N 1
ATOM 890 C CA . VAL A 1 104 ? 0.980 1.927 10.925 1.00 95.00 104 VAL A CA 1
ATOM 891 C C . VAL A 1 104 ? 0.994 2.018 12.451 1.00 95.00 104 VAL A C 1
ATOM 893 O O . VAL A 1 104 ? -0.050 2.266 13.054 1.00 95.00 104 VAL A O 1
ATOM 896 N N . LEU A 1 105 ? 2.168 1.911 13.083 1.00 95.88 105 LEU A N 1
ATOM 897 C CA . LEU A 1 105 ? 2.316 2.141 14.522 1.00 95.88 105 LEU A CA 1
ATOM 898 C C . LEU A 1 105 ? 2.002 3.593 14.899 1.00 95.88 105 LEU A C 1
ATOM 900 O O . LEU A 1 105 ? 1.344 3.826 15.909 1.00 95.88 105 LEU A O 1
ATOM 904 N N . SER A 1 106 ? 2.381 4.573 14.067 1.00 96.69 106 SER A N 1
ATOM 905 C CA . SER A 1 106 ? 2.044 5.984 14.322 1.00 96.69 106 SER A CA 1
ATOM 906 C C . SER A 1 106 ? 0.531 6.254 14.319 1.00 96.69 106 SER A C 1
ATOM 908 O O . SER A 1 106 ? 0.059 7.170 14.987 1.00 96.69 106 SER A O 1
ATOM 910 N N . TYR A 1 107 ? -0.249 5.419 13.630 1.00 96.69 107 TYR A N 1
ATOM 911 C CA . TYR A 1 107 ? -1.715 5.456 13.620 1.00 96.69 107 TYR A CA 1
ATOM 912 C C . TYR A 1 107 ? -2.351 4.682 14.789 1.00 96.69 107 TYR A C 1
ATOM 914 O O . TYR A 1 107 ? -3.576 4.629 14.884 1.00 96.69 107 TYR A O 1
ATOM 922 N N . GLY A 1 108 ? -1.555 4.106 15.694 1.00 96.00 108 GLY A N 1
ATOM 923 C CA . GLY A 1 108 ? -2.037 3.427 16.897 1.00 96.00 108 GLY A CA 1
ATOM 924 C C . GLY A 1 108 ? -2.308 1.931 16.737 1.00 96.00 108 GLY A C 1
ATOM 925 O O . GLY A 1 108 ? -3.049 1.378 17.545 1.00 96.00 108 GLY A O 1
ATOM 926 N N . LEU A 1 109 ? -1.733 1.273 15.723 1.00 96.88 109 LEU A N 1
ATOM 927 C CA . LEU A 1 109 ? -1.704 -0.191 15.670 1.00 96.88 109 LEU A CA 1
ATOM 928 C C . LEU A 1 109 ? -0.910 -0.748 16.868 1.00 96.88 109 LEU A C 1
ATOM 930 O O . LEU A 1 109 ? 0.134 -0.201 17.226 1.00 96.88 109 LEU A O 1
ATOM 934 N N . SER A 1 110 ? -1.363 -1.863 17.448 1.00 95.81 110 SER A N 1
ATOM 935 C CA . SER A 1 110 ? -0.586 -2.584 18.466 1.00 95.81 110 SER A CA 1
ATOM 936 C C . SER A 1 110 ? 0.769 -3.051 17.915 1.00 95.81 110 SER A C 1
ATOM 938 O O . SER A 1 110 ? 0.859 -3.571 16.801 1.00 95.81 110 SER A O 1
ATOM 940 N N . SER A 1 111 ? 1.829 -2.938 18.719 1.00 91.88 111 SER A N 1
ATOM 941 C CA . SER A 1 111 ? 3.186 -3.368 18.349 1.00 91.88 111 SER A CA 1
ATOM 942 C C . SER A 1 111 ? 3.298 -4.868 18.064 1.00 91.88 111 SER A C 1
ATOM 944 O O . SER A 1 111 ? 4.135 -5.271 17.256 1.00 91.88 111 SER A O 1
ATOM 946 N N . THR A 1 112 ? 2.435 -5.679 18.680 1.00 94.44 112 THR A N 1
ATOM 947 C CA . THR A 1 112 ? 2.356 -7.137 18.496 1.00 94.44 112 THR A CA 1
ATOM 948 C C . THR A 1 112 ? 1.476 -7.557 17.320 1.00 94.44 112 THR A C 1
ATOM 950 O O . THR A 1 112 ? 1.464 -8.727 16.957 1.00 94.44 112 THR A O 1
ATOM 953 N N . ALA A 1 113 ? 0.745 -6.619 16.712 1.00 94.44 113 ALA A N 1
ATOM 954 C CA . ALA A 1 113 ? -0.205 -6.894 15.638 1.00 94.44 113 ALA A CA 1
ATOM 955 C C . ALA A 1 113 ? 0.399 -6.731 14.232 1.00 94.44 113 ALA A C 1
ATOM 957 O O . ALA A 1 113 ? -0.313 -6.892 13.244 1.00 94.44 113 ALA A O 1
ATOM 958 N N . PHE A 1 114 ? 1.683 -6.384 14.104 1.00 95.25 114 PHE A N 1
ATOM 959 C CA . PHE A 1 114 ? 2.328 -6.195 12.803 1.00 95.25 114 PHE A CA 1
ATOM 960 C C . PHE A 1 114 ? 2.988 -7.480 12.298 1.00 95.25 114 PHE A C 1
ATOM 962 O O . PHE A 1 114 ? 3.873 -8.027 12.955 1.00 95.25 114 PHE A O 1
ATOM 969 N N . PHE A 1 115 ? 2.639 -7.884 11.079 1.00 92.69 115 PHE A N 1
ATOM 970 C CA . PHE A 1 115 ? 3.193 -9.045 10.394 1.00 92.69 115 PHE A CA 1
ATOM 971 C C . PHE A 1 115 ? 3.737 -8.648 9.023 1.00 92.69 115 PHE A C 1
ATOM 973 O O . PHE A 1 115 ? 3.123 -7.880 8.280 1.00 92.69 115 PHE A O 1
ATOM 980 N N . TYR A 1 116 ? 4.894 -9.203 8.675 1.00 88.88 116 TYR A N 1
ATOM 981 C CA . TYR A 1 116 ? 5.442 -9.109 7.328 1.00 88.88 116 TYR A CA 1
ATOM 982 C C . TYR A 1 116 ? 4.965 -10.309 6.511 1.00 88.88 116 TYR A C 1
ATOM 984 O O . TYR A 1 116 ? 5.155 -11.450 6.928 1.00 88.88 116 TYR A O 1
ATOM 992 N N . GLY A 1 117 ? 4.348 -10.061 5.358 1.00 80.19 117 GLY A N 1
ATOM 993 C CA . GLY A 1 117 ? 3.820 -11.126 4.513 1.00 80.19 117 GLY A CA 1
ATOM 994 C C . GLY A 1 117 ? 3.571 -10.660 3.086 1.00 80.19 117 GLY A C 1
ATOM 995 O O . GLY A 1 117 ? 2.571 -10.002 2.805 1.00 80.19 117 GLY A O 1
ATOM 996 N N . ASN A 1 118 ? 4.464 -11.054 2.179 1.00 72.00 118 ASN A N 1
ATOM 997 C CA . ASN A 1 118 ? 4.292 -10.931 0.727 1.00 72.00 118 ASN A CA 1
ATOM 998 C C . ASN A 1 118 ? 4.308 -12.313 0.048 1.00 72.00 118 ASN A C 1
ATOM 1000 O O . ASN A 1 118 ? 4.778 -12.476 -1.074 1.00 72.00 118 ASN A O 1
ATOM 1004 N N . THR A 1 119 ? 3.873 -13.342 0.767 1.00 59.50 119 THR A N 1
ATOM 1005 C CA . THR A 1 119 ? 4.020 -14.714 0.293 1.00 59.50 119 THR A CA 1
ATOM 1006 C C . THR A 1 119 ? 2.829 -15.053 -0.597 1.00 59.50 119 THR A C 1
ATOM 1008 O O . THR A 1 119 ? 1.677 -15.057 -0.158 1.00 59.50 119 THR A O 1
ATOM 1011 N N . THR A 1 120 ? 3.113 -15.261 -1.879 1.00 68.88 120 THR A N 1
ATOM 1012 C CA . THR A 1 120 ? 2.289 -16.061 -2.791 1.00 68.88 120 THR A CA 1
ATOM 1013 C C . THR A 1 120 ? 2.257 -17.508 -2.310 1.00 68.88 120 THR A C 1
ATOM 1015 O O . THR A 1 120 ? 3.111 -17.899 -1.525 1.00 68.88 120 THR A O 1
ATOM 1018 N N . ASP A 1 121 ? 1.316 -18.315 -2.786 1.00 82.12 121 ASP A N 1
ATOM 1019 C CA . ASP A 1 121 ? 1.288 -19.743 -2.463 1.00 82.12 121 ASP A CA 1
ATOM 1020 C C . ASP A 1 121 ? 2.558 -20.444 -2.991 1.00 82.12 121 ASP A C 1
ATOM 1022 O O . ASP A 1 121 ? 2.694 -20.724 -4.185 1.00 82.12 121 ASP A O 1
ATOM 1026 N N . THR A 1 122 ? 3.526 -20.648 -2.094 1.00 82.44 122 THR A N 1
ATOM 1027 C CA . THR A 1 122 ? 4.836 -21.229 -2.406 1.00 82.44 122 THR A CA 1
ATOM 1028 C C . THR A 1 122 ? 4.695 -22.660 -2.908 1.00 82.44 122 THR A C 1
ATOM 1030 O O . THR A 1 122 ? 5.376 -23.025 -3.864 1.00 82.44 122 THR A O 1
ATOM 1033 N N . ASP A 1 123 ? 3.793 -23.446 -2.324 1.00 87.38 123 ASP A N 1
ATOM 1034 C CA . ASP A 1 123 ? 3.607 -24.855 -2.674 1.00 87.38 123 ASP A CA 1
ATOM 1035 C C . ASP A 1 123 ? 2.975 -24.981 -4.065 1.00 87.38 123 ASP A C 1
ATOM 1037 O O . ASP A 1 123 ? 3.414 -25.784 -4.896 1.00 87.38 123 ASP A O 1
ATOM 1041 N N . SER A 1 124 ? 2.023 -24.101 -4.386 1.00 88.88 124 SER A N 1
ATOM 1042 C CA . SER A 1 124 ? 1.495 -23.977 -5.748 1.00 88.88 124 SER A CA 1
ATOM 1043 C C . SER A 1 124 ? 2.587 -23.604 -6.759 1.00 88.88 124 SER A C 1
ATOM 1045 O O . SER A 1 124 ? 2.655 -24.180 -7.844 1.00 88.88 124 SER A O 1
ATOM 1047 N N . LEU A 1 125 ? 3.490 -22.675 -6.428 1.00 89.00 125 LEU A N 1
ATOM 1048 C CA . LEU A 1 125 ? 4.588 -22.305 -7.332 1.00 89.00 125 LEU A CA 1
ATOM 1049 C C . LEU A 1 125 ? 5.603 -23.441 -7.526 1.00 89.00 125 LEU A C 1
ATOM 1051 O O . LEU A 1 125 ? 6.093 -23.643 -8.641 1.00 89.00 125 LEU A O 1
ATOM 1055 N N . LEU A 1 126 ? 5.919 -24.183 -6.462 1.00 90.75 126 LEU A N 1
ATOM 1056 C CA . LEU A 1 126 ? 6.835 -25.322 -6.518 1.00 90.75 126 LEU A CA 1
ATOM 1057 C C . LEU A 1 126 ? 6.244 -26.488 -7.318 1.00 90.75 126 LEU A C 1
ATOM 1059 O O . LEU A 1 126 ? 6.928 -27.015 -8.192 1.00 90.75 126 LEU A O 1
ATOM 1063 N N . SER A 1 127 ? 4.970 -26.821 -7.115 1.00 92.12 127 SER A N 1
ATOM 1064 C CA . SER A 1 127 ? 4.297 -27.880 -7.883 1.00 92.12 127 SER A CA 1
ATOM 1065 C C . SER A 1 127 ? 4.188 -27.542 -9.375 1.00 92.12 127 SER A C 1
ATOM 1067 O O . SER A 1 127 ? 4.469 -28.386 -10.227 1.00 92.12 127 SER A O 1
ATOM 1069 N N . ILE A 1 128 ? 3.880 -26.285 -9.726 1.00 90.56 128 ILE A N 1
ATOM 1070 C CA . ILE A 1 128 ? 3.922 -25.825 -11.124 1.00 90.56 128 ILE A CA 1
ATOM 1071 C C . ILE A 1 128 ? 5.332 -25.998 -11.697 1.00 90.56 128 ILE A C 1
ATOM 1073 O O . ILE A 1 128 ? 5.488 -26.482 -12.818 1.00 90.56 128 ILE A O 1
ATOM 1077 N N . ARG A 1 129 ? 6.371 -25.632 -10.939 1.00 89.94 129 ARG A N 1
ATOM 1078 C CA . ARG A 1 129 ? 7.761 -25.789 -11.380 1.00 89.94 129 ARG A CA 1
ATOM 1079 C C . ARG A 1 129 ? 8.104 -27.253 -11.655 1.00 89.94 129 ARG A C 1
ATOM 1081 O O . ARG A 1 129 ? 8.695 -27.526 -12.696 1.00 89.94 129 ARG A O 1
ATOM 1088 N N . GLU A 1 130 ? 7.725 -28.175 -10.774 1.00 92.38 130 GLU A N 1
ATOM 1089 C CA . GLU A 1 130 ? 7.958 -29.617 -10.952 1.00 92.38 130 GLU A CA 1
ATOM 1090 C C . GLU A 1 130 ? 7.331 -30.142 -12.247 1.00 92.38 130 GLU A C 1
ATOM 1092 O O . GLU A 1 130 ? 8.002 -30.813 -13.033 1.00 92.38 130 GLU A O 1
ATOM 1097 N N . VAL A 1 131 ? 6.088 -29.744 -12.535 1.00 90.81 131 VAL A N 1
ATOM 1098 C CA . VAL A 1 131 ? 5.390 -30.103 -13.781 1.00 90.81 131 VAL A CA 1
ATOM 1099 C C . VAL A 1 131 ? 6.090 -29.543 -15.026 1.00 90.81 131 VAL A C 1
ATOM 1101 O O . VAL A 1 131 ? 5.982 -30.124 -16.108 1.00 90.81 131 VAL A O 1
ATOM 1104 N N . LEU A 1 132 ? 6.788 -28.410 -14.912 1.00 88.44 132 LEU A N 1
ATOM 1105 C CA . LEU A 1 132 ? 7.436 -27.736 -16.040 1.00 88.44 132 LEU A CA 1
ATOM 1106 C C . LEU A 1 132 ? 8.867 -28.220 -16.324 1.00 88.44 132 LEU A C 1
ATOM 1108 O O . LEU A 1 132 ? 9.288 -28.129 -17.474 1.00 88.44 132 LEU A O 1
ATOM 1112 N N . ILE A 1 133 ? 9.606 -28.747 -15.337 1.00 87.75 133 ILE A N 1
ATOM 1113 C CA . ILE A 1 133 ? 11.032 -29.123 -15.485 1.00 87.75 133 ILE A CA 1
ATOM 1114 C C . ILE A 1 133 ? 11.272 -30.133 -16.622 1.00 87.75 133 ILE A C 1
ATOM 1116 O O . ILE A 1 133 ? 12.303 -30.063 -17.288 1.00 87.75 133 ILE A O 1
ATOM 1120 N N . GLY A 1 134 ? 10.331 -31.050 -16.862 1.00 81.25 134 GLY A N 1
ATOM 1121 C CA . GLY A 1 134 ? 10.447 -32.086 -17.896 1.00 81.25 134 GLY A CA 1
ATOM 1122 C C . GLY A 1 134 ? 9.770 -31.762 -19.230 1.00 81.25 134 GLY A C 1
ATOM 1123 O O . GLY A 1 134 ? 9.798 -32.594 -20.136 1.00 81.25 134 GLY A O 1
ATOM 1124 N N . LYS A 1 135 ? 9.120 -30.599 -19.369 1.00 86.69 135 LYS A N 1
ATOM 1125 C CA . LYS A 1 135 ? 8.398 -30.255 -20.602 1.00 86.69 135 LYS A CA 1
ATOM 1126 C C . LYS A 1 135 ? 9.348 -29.664 -21.647 1.00 86.69 135 LYS A C 1
ATOM 1128 O O . LYS A 1 135 ? 10.240 -28.893 -21.287 1.00 86.69 135 LYS A O 1
ATOM 1133 N N . PRO A 1 136 ? 9.157 -29.980 -22.942 1.00 84.62 136 PRO A N 1
ATOM 1134 C CA . PRO A 1 136 ? 9.929 -29.345 -24.000 1.00 84.62 136 PRO A CA 1
ATOM 1135 C C . PRO A 1 136 ? 9.708 -27.829 -23.962 1.00 84.62 136 PRO A C 1
ATOM 1137 O O . PRO A 1 136 ? 8.602 -27.352 -23.692 1.00 84.62 136 PRO A O 1
ATOM 1140 N N . LEU A 1 137 ? 10.774 -27.071 -24.220 1.00 80.06 137 LEU A N 1
ATOM 1141 C CA . LEU A 1 137 ? 10.698 -25.616 -24.275 1.00 80.06 137 LEU A CA 1
ATOM 1142 C C . LEU A 1 137 ? 9.732 -25.203 -25.391 1.00 80.06 137 LEU A C 1
ATOM 1144 O O . LEU A 1 137 ? 9.909 -25.586 -26.542 1.00 80.06 137 LEU A O 1
ATOM 1148 N N . LEU A 1 138 ? 8.729 -24.395 -25.044 1.00 80.69 138 LEU A N 1
ATOM 1149 C CA . LEU A 1 138 ? 7.757 -23.863 -26.008 1.00 80.69 138 LEU A CA 1
ATOM 1150 C C . LEU A 1 138 ? 8.376 -22.849 -26.978 1.00 80.69 138 LEU A C 1
ATOM 1152 O O . LEU A 1 138 ? 7.795 -22.551 -28.014 1.00 80.69 138 LEU A O 1
ATOM 1156 N N . MET A 1 139 ? 9.523 -22.280 -26.618 1.00 80.19 139 MET A N 1
ATOM 1157 C CA . MET A 1 139 ? 10.206 -21.260 -27.399 1.00 80.19 139 MET A CA 1
ATOM 1158 C C . MET A 1 139 ? 11.713 -21.475 -27.335 1.00 80.19 139 MET A C 1
ATOM 1160 O O . MET A 1 139 ? 12.234 -21.931 -26.313 1.00 80.19 139 MET A O 1
ATOM 1164 N N . ASP A 1 140 ? 12.412 -21.046 -28.384 1.00 83.88 140 ASP A N 1
ATOM 1165 C CA . ASP A 1 140 ? 13.871 -21.091 -28.450 1.00 83.88 140 ASP A CA 1
ATOM 1166 C C . ASP A 1 140 ? 14.518 -20.420 -27.238 1.00 83.88 140 ASP A C 1
ATOM 1168 O O . ASP A 1 140 ? 13.990 -19.463 -26.661 1.00 83.88 140 ASP A O 1
ATOM 1172 N N . LYS A 1 141 ? 15.700 -20.898 -26.854 1.00 81.12 141 LYS A N 1
ATOM 1173 C CA . LYS A 1 141 ? 16.453 -20.312 -25.747 1.00 81.12 141 LYS A CA 1
ATOM 1174 C C . LYS A 1 141 ? 17.089 -18.995 -26.202 1.00 81.12 141 LYS A C 1
ATOM 1176 O O . LYS A 1 141 ? 18.084 -19.000 -26.918 1.00 81.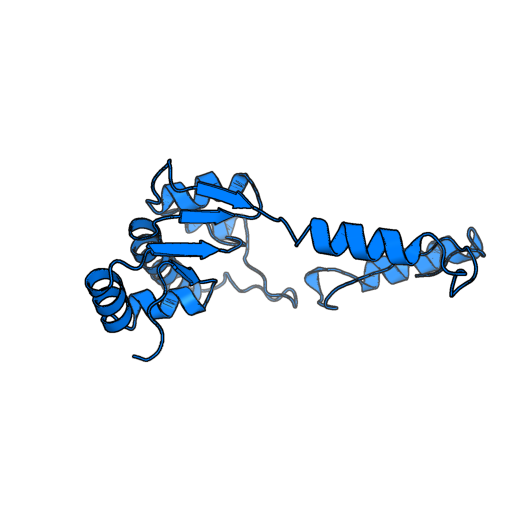12 141 LYS A O 1
ATOM 1181 N N . ARG A 1 142 ? 16.507 -17.877 -25.768 1.00 85.88 142 ARG A N 1
ATOM 1182 C CA . ARG A 1 142 ? 16.953 -16.503 -26.056 1.00 85.88 142 ARG A CA 1
ATOM 1183 C C . ARG A 1 142 ? 17.062 -15.680 -24.778 1.00 85.88 142 ARG A C 1
ATOM 1185 O O . ARG A 1 142 ? 16.511 -16.057 -23.741 1.00 85.88 142 ARG A O 1
ATOM 1192 N N . ARG A 1 143 ? 17.771 -14.553 -24.842 1.00 89.00 143 ARG A N 1
ATOM 1193 C CA . ARG A 1 143 ? 17.850 -13.594 -23.728 1.00 89.00 143 ARG A CA 1
ATOM 1194 C C . ARG A 1 143 ? 16.560 -12.776 -23.710 1.00 89.00 143 ARG A C 1
ATOM 1196 O O . ARG A 1 143 ? 16.431 -11.827 -24.473 1.00 89.00 143 ARG A O 1
ATOM 1203 N N . ARG A 1 144 ? 15.603 -13.169 -22.869 1.00 89.81 144 ARG A N 1
ATOM 1204 C CA . ARG A 1 144 ? 14.286 -12.523 -22.784 1.00 89.81 144 ARG A CA 1
ATOM 1205 C C . ARG A 1 144 ? 14.214 -11.574 -21.601 1.00 89.81 144 ARG A C 1
ATOM 1207 O O . ARG A 1 144 ? 14.479 -11.984 -20.471 1.00 89.81 144 ARG A O 1
ATOM 1214 N N . ILE A 1 145 ? 13.794 -10.343 -21.845 1.00 90.75 145 ILE A N 1
ATOM 1215 C CA . ILE A 1 145 ? 13.279 -9.460 -20.803 1.00 90.75 145 ILE A CA 1
ATOM 1216 C C . ILE A 1 145 ? 11.762 -9.603 -20.847 1.00 90.75 145 ILE A C 1
ATOM 1218 O O . ILE A 1 145 ? 11.167 -9.382 -21.885 1.00 90.75 145 ILE A O 1
ATOM 1222 N N . LEU A 1 146 ? 11.125 -9.988 -19.743 1.00 90.94 146 LEU A N 1
ATOM 1223 C CA . LEU A 1 146 ? 9.668 -10.111 -19.688 1.00 90.94 146 LEU A CA 1
ATOM 1224 C C . LEU A 1 146 ? 9.105 -9.058 -18.738 1.00 90.94 146 LEU A C 1
ATOM 1226 O O . LEU A 1 146 ? 9.361 -9.097 -17.533 1.00 90.94 146 LEU A O 1
ATOM 1230 N N . HIS A 1 147 ? 8.314 -8.129 -19.269 1.00 91.50 147 HIS A N 1
ATOM 1231 C CA . HIS A 1 147 ? 7.532 -7.220 -18.440 1.00 91.50 147 HIS A CA 1
ATOM 1232 C C . HIS A 1 147 ? 6.181 -7.853 -18.093 1.00 91.50 147 HIS A C 1
ATOM 1234 O O . HIS A 1 147 ? 5.308 -7.978 -18.947 1.00 91.50 147 HIS A O 1
ATOM 1240 N N . ILE A 1 148 ? 5.981 -8.204 -16.821 1.00 89.88 148 ILE A N 1
ATOM 1241 C CA . ILE A 1 148 ? 4.682 -8.662 -16.315 1.00 89.88 148 ILE A CA 1
ATOM 1242 C C . ILE A 1 148 ? 4.082 -7.562 -15.444 1.00 89.88 148 ILE A C 1
ATOM 1244 O O . ILE A 1 148 ? 4.513 -7.330 -14.313 1.00 89.88 148 ILE A O 1
ATOM 1248 N N . GLY A 1 149 ? 3.063 -6.878 -15.959 1.00 88.56 149 GLY A N 1
ATOM 1249 C CA . GLY A 1 149 ? 2.315 -5.905 -15.179 1.00 88.56 149 GLY A CA 1
ATOM 1250 C C . GLY A 1 149 ? 1.499 -4.932 -16.017 1.00 88.56 149 GLY A C 1
ATOM 1251 O O . GLY A 1 149 ? 1.534 -4.928 -17.241 1.00 88.56 149 GLY A O 1
ATOM 1252 N N . ARG A 1 150 ? 0.747 -4.076 -15.318 1.00 88.81 150 ARG A N 1
ATOM 1253 C CA . ARG A 1 150 ? 0.007 -2.964 -15.931 1.00 88.81 150 ARG A CA 1
ATOM 1254 C C . ARG A 1 150 ? 0.960 -1.967 -16.591 1.00 88.81 150 ARG A C 1
ATOM 1256 O O . ARG A 1 150 ? 1.937 -1.579 -15.944 1.00 88.81 150 ARG A O 1
ATOM 1263 N N . LEU A 1 151 ? 0.603 -1.504 -17.788 1.00 90.50 151 LEU A N 1
ATOM 1264 C CA . LEU A 1 151 ? 1.279 -0.440 -18.533 1.00 90.50 151 LEU A CA 1
ATOM 1265 C C . LEU A 1 151 ? 0.741 0.925 -18.091 1.00 90.50 151 LEU A C 1
ATOM 1267 O O . LEU A 1 151 ? -0.288 1.389 -18.566 1.00 90.50 151 LEU A O 1
ATOM 1271 N N . VAL A 1 152 ? 1.421 1.542 -17.132 1.00 90.56 152 VAL A N 1
ATOM 1272 C CA . VAL A 1 152 ? 1.045 2.832 -16.535 1.00 90.56 152 VAL A CA 1
ATOM 1273 C C . VAL A 1 152 ? 2.249 3.769 -16.561 1.00 90.56 152 VAL A C 1
ATOM 1275 O O . VAL A 1 152 ? 3.383 3.305 -16.409 1.00 90.56 152 VAL A O 1
ATOM 1278 N N . LYS A 1 153 ? 2.023 5.075 -16.756 1.00 90.75 153 LYS A N 1
ATOM 1279 C CA . LYS A 1 153 ? 3.095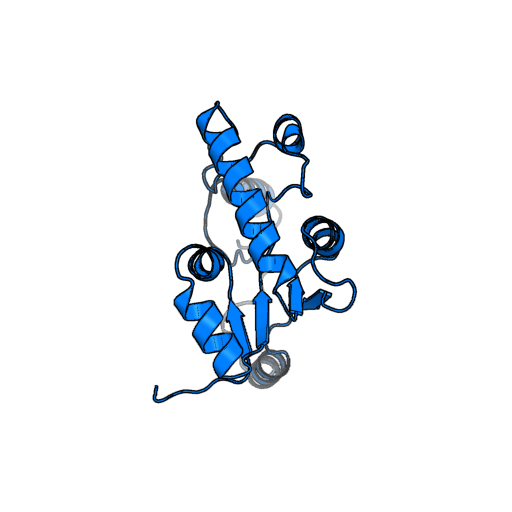 6.048 -17.046 1.00 90.75 153 LYS A CA 1
ATOM 1280 C C . LYS A 1 153 ? 4.182 6.071 -15.977 1.00 90.75 153 LYS A C 1
ATOM 1282 O O . LYS A 1 153 ? 5.363 6.130 -16.310 1.00 90.75 153 LYS A O 1
ATOM 1287 N N . TRP A 1 154 ? 3.814 5.955 -14.700 1.00 88.00 154 TRP A N 1
ATOM 1288 C CA . TRP A 1 154 ? 4.793 5.979 -13.607 1.00 88.00 154 TRP A CA 1
ATOM 1289 C C . TRP A 1 154 ? 5.823 4.841 -13.656 1.00 88.00 154 TRP A C 1
ATOM 1291 O O . TRP A 1 154 ? 6.942 5.016 -13.178 1.00 88.00 154 TRP A O 1
ATOM 1301 N N . LYS A 1 155 ? 5.484 3.701 -14.275 1.00 90.56 155 LYS A N 1
ATOM 1302 C CA . LYS A 1 155 ? 6.417 2.579 -14.466 1.00 90.56 155 LYS A CA 1
ATOM 1303 C C . LYS A 1 155 ? 7.403 2.794 -15.612 1.00 90.56 155 LYS A C 1
ATOM 1305 O O . LYS A 1 155 ? 8.343 2.014 -15.725 1.00 90.56 155 LYS A O 1
ATOM 1310 N N . LYS A 1 156 ? 7.192 3.819 -16.447 1.00 92.12 156 LYS A N 1
ATOM 1311 C CA . LYS A 1 156 ? 8.096 4.233 -17.530 1.00 92.12 156 LYS A CA 1
ATOM 1312 C C . LYS A 1 156 ? 8.525 3.081 -18.451 1.00 92.12 156 LYS A C 1
ATOM 1314 O O . LYS A 1 156 ? 9.702 2.930 -18.776 1.00 92.12 156 LYS A O 1
ATOM 1319 N N . VAL A 1 157 ? 7.573 2.228 -18.843 1.00 93.50 157 VAL A N 1
ATOM 1320 C CA . VAL A 1 157 ? 7.840 1.067 -19.718 1.00 93.50 157 VAL A CA 1
ATOM 1321 C C . VAL A 1 157 ? 8.331 1.516 -21.100 1.00 93.50 157 VAL A C 1
ATOM 1323 O O . VAL A 1 157 ? 9.136 0.836 -21.725 1.00 93.50 157 VAL A O 1
ATOM 1326 N N . ASP A 1 158 ? 7.937 2.708 -21.539 1.00 92.94 158 ASP A N 1
ATOM 1327 C CA . ASP A 1 158 ? 8.479 3.381 -22.720 1.00 92.94 158 ASP A CA 1
ATOM 1328 C C . ASP A 1 158 ? 10.006 3.552 -22.652 1.00 92.94 158 ASP A C 1
ATOM 1330 O O . ASP A 1 158 ? 10.697 3.309 -23.642 1.00 92.94 158 ASP A O 1
ATOM 1334 N N . LEU A 1 159 ? 10.558 3.885 -21.477 1.00 94.50 159 LEU A N 1
ATOM 1335 C CA . LEU A 1 159 ? 12.007 3.979 -21.293 1.00 94.50 159 LEU A CA 1
ATOM 1336 C C . LEU A 1 159 ? 12.683 2.611 -21.363 1.00 94.50 159 LEU A C 1
ATOM 1338 O O . L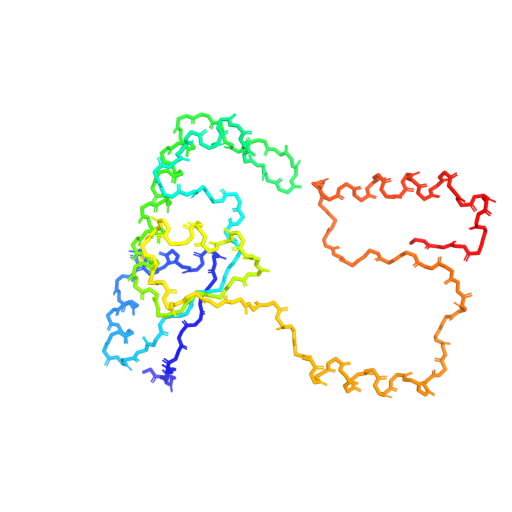EU A 1 159 ? 13.794 2.526 -21.879 1.00 94.50 159 LEU A O 1
ATOM 1342 N N . LEU A 1 160 ? 12.024 1.550 -20.885 1.00 93.31 160 LEU A N 1
ATOM 1343 C CA . LEU A 1 160 ? 12.529 0.181 -21.019 1.00 93.31 160 LEU A CA 1
ATOM 1344 C C . LEU A 1 160 ? 12.610 -0.227 -22.497 1.00 93.31 160 LEU A C 1
ATOM 1346 O O . LEU A 1 160 ? 13.646 -0.723 -22.934 1.00 93.31 160 LEU A O 1
ATOM 1350 N N . ILE A 1 161 ? 11.559 0.049 -23.276 1.00 94.25 161 ILE A N 1
ATOM 1351 C CA . ILE A 1 161 ? 11.520 -0.222 -24.721 1.00 94.25 161 ILE A CA 1
ATOM 1352 C C . ILE A 1 161 ? 12.606 0.582 -25.447 1.00 94.25 161 ILE A C 1
ATOM 1354 O O . ILE A 1 161 ? 13.352 0.032 -26.256 1.00 94.25 161 ILE A O 1
ATOM 1358 N N . LYS A 1 162 ? 12.751 1.870 -25.115 1.00 95.62 162 LYS A N 1
ATOM 1359 C CA . LYS A 1 162 ? 13.784 2.735 -25.699 1.00 95.62 162 LYS A CA 1
ATOM 1360 C C . LYS A 1 162 ? 15.198 2.283 -25.333 1.00 95.62 162 LYS A C 1
ATOM 1362 O O . LYS A 1 162 ? 16.094 2.326 -26.168 1.00 95.62 162 LYS A O 1
ATOM 1367 N N . ALA A 1 163 ? 15.422 1.845 -24.097 1.00 94.38 163 ALA A N 1
ATOM 1368 C CA . ALA A 1 163 ? 16.708 1.289 -23.690 1.00 94.38 163 ALA A CA 1
ATOM 1369 C C . ALA A 1 163 ? 17.013 -0.004 -24.458 1.00 94.38 163 ALA A C 1
ATOM 1371 O O . ALA A 1 163 ? 18.134 -0.189 -24.929 1.00 94.38 163 ALA A O 1
ATOM 1372 N N . PHE A 1 164 ? 16.007 -0.861 -24.644 1.00 95.25 164 PHE A N 1
ATOM 1373 C CA . PHE A 1 164 ? 16.147 -2.094 -25.409 1.00 95.25 164 PHE A CA 1
ATOM 1374 C C . PHE A 1 164 ? 16.494 -1.830 -26.882 1.00 95.25 164 PHE A C 1
ATOM 1376 O O . PHE A 1 164 ? 17.434 -2.430 -27.406 1.00 95.25 164 PHE A O 1
ATOM 1383 N N . SER A 1 165 ? 15.836 -0.861 -27.531 1.00 95.19 165 SER A N 1
ATOM 1384 C CA . SER A 1 165 ? 16.137 -0.508 -28.927 1.00 95.19 165 SER A CA 1
ATOM 1385 C C . SER A 1 165 ? 17.578 -0.032 -29.140 1.00 95.19 165 SER A C 1
ATOM 1387 O O . SER A 1 165 ? 18.105 -0.169 -30.236 1.00 95.19 165 SER A O 1
ATOM 1389 N N . LEU A 1 166 ? 18.238 0.503 -28.106 1.00 95.31 166 LEU A N 1
ATOM 1390 C CA . LEU A 1 166 ? 19.637 0.942 -28.185 1.00 95.31 166 LEU A CA 1
ATOM 1391 C C . LEU A 1 166 ? 20.648 -0.211 -28.086 1.00 95.31 166 LEU A C 1
ATOM 1393 O O . LEU A 1 166 ? 21.803 -0.042 -28.471 1.00 95.31 166 LEU A O 1
ATOM 1397 N N . ILE A 1 167 ? 20.248 -1.367 -27.548 1.00 93.94 167 ILE A N 1
ATOM 1398 C CA . ILE A 1 167 ? 21.151 -2.506 -27.320 1.00 93.94 167 ILE A CA 1
ATOM 1399 C C . ILE A 1 167 ? 20.879 -3.692 -28.252 1.00 93.94 167 ILE A C 1
ATOM 1401 O O . ILE A 1 167 ? 21.726 -4.581 -28.354 1.00 93.94 167 ILE A O 1
ATOM 1405 N N . VAL A 1 168 ? 19.739 -3.703 -28.950 1.00 93.69 168 VAL A N 1
ATOM 1406 C CA . VAL A 1 168 ? 19.288 -4.834 -29.779 1.00 93.69 168 VAL A CA 1
ATOM 1407 C C . VAL A 1 168 ? 20.271 -5.188 -30.901 1.00 93.69 168 VAL A C 1
ATOM 1409 O O . VAL A 1 168 ? 20.492 -6.363 -31.181 1.00 93.69 168 VAL A O 1
ATOM 1412 N N . GLU A 1 169 ? 20.952 -4.201 -31.495 1.00 92.38 169 GLU A N 1
ATOM 1413 C CA . GLU A 1 169 ? 21.942 -4.457 -32.552 1.00 92.38 169 GLU A CA 1
ATOM 1414 C C . GLU A 1 169 ? 23.168 -5.226 -32.042 1.00 92.38 169 GLU A C 1
ATOM 1416 O O . GLU A 1 169 ? 23.745 -6.037 -32.773 1.00 92.38 169 GLU A O 1
ATOM 1421 N N . ARG A 1 170 ? 23.545 -4.988 -30.778 1.00 94.81 170 ARG A N 1
ATOM 1422 C CA . ARG A 1 170 ? 24.662 -5.654 -30.096 1.00 94.81 170 ARG A CA 1
ATOM 1423 C C . ARG A 1 170 ? 24.266 -7.033 -29.567 1.00 94.81 170 ARG A C 1
ATOM 1425 O O . ARG A 1 170 ? 25.104 -7.929 -29.539 1.00 94.81 170 ARG A O 1
ATOM 1432 N N . TYR A 1 171 ? 23.006 -7.207 -29.170 1.00 92.19 171 TYR A N 1
ATOM 1433 C CA . TYR A 1 171 ? 22.455 -8.456 -28.638 1.00 92.19 171 TYR A CA 1
ATOM 1434 C C . TYR A 1 171 ? 21.326 -8.974 -29.534 1.00 92.19 171 TYR A C 1
ATOM 1436 O O . TYR A 1 171 ? 20.153 -8.950 -29.165 1.00 92.19 171 TYR A O 1
ATOM 1444 N N . ARG A 1 172 ? 21.684 -9.462 -30.726 1.00 88.94 172 ARG A N 1
ATOM 1445 C CA . ARG A 1 172 ? 20.715 -9.933 -31.736 1.00 88.94 172 ARG A CA 1
ATOM 1446 C C . ARG A 1 172 ? 19.920 -11.175 -31.312 1.00 88.94 172 ARG A C 1
ATOM 1448 O O . ARG A 1 172 ? 18.903 -11.482 -31.920 1.00 88.94 172 ARG A O 1
ATOM 1455 N N . ASP A 1 173 ? 20.386 -11.889 -30.288 1.00 91.06 173 ASP A N 1
ATOM 1456 C CA . ASP A 1 173 ? 19.723 -13.042 -29.667 1.00 91.06 173 ASP A CA 1
ATOM 1457 C C . ASP A 1 173 ? 18.795 -12.653 -28.498 1.00 91.06 173 ASP A C 1
ATOM 1459 O O . ASP A 1 173 ? 18.352 -13.529 -27.745 1.00 91.06 173 ASP A O 1
ATOM 1463 N N . SER A 1 174 ? 18.531 -11.354 -28.313 1.00 91.75 174 SER A N 1
ATOM 1464 C CA . SER A 1 174 ? 17.675 -10.831 -27.247 1.00 91.75 174 SER A CA 1
ATOM 1465 C C . SER A 1 174 ? 16.298 -10.383 -27.734 1.00 91.75 174 SER A C 1
ATOM 1467 O O . SER A 1 174 ? 16.117 -10.008 -28.890 1.00 91.75 174 SER A O 1
ATOM 1469 N N . GLU A 1 175 ? 15.325 -10.422 -26.828 1.00 91.12 175 GLU A N 1
ATOM 1470 C CA . GLU A 1 175 ? 13.951 -9.962 -27.040 1.00 91.12 175 GLU A CA 1
ATOM 1471 C C . GLU A 1 175 ? 13.388 -9.356 -25.743 1.00 91.12 175 GLU A C 1
ATOM 1473 O O . GLU A 1 175 ? 13.815 -9.719 -24.640 1.00 91.12 175 GLU A O 1
ATOM 1478 N N . LEU A 1 176 ? 12.454 -8.415 -25.897 1.00 88.69 176 LEU A N 1
ATOM 1479 C CA . LEU A 1 176 ? 11.684 -7.752 -24.840 1.00 88.69 176 LEU A CA 1
ATOM 1480 C C . LEU A 1 176 ? 10.190 -8.009 -25.064 1.00 88.69 176 LEU A C 1
ATOM 1482 O O . LEU A 1 176 ? 9.781 -7.938 -26.245 1.00 88.69 176 LEU A O 1
#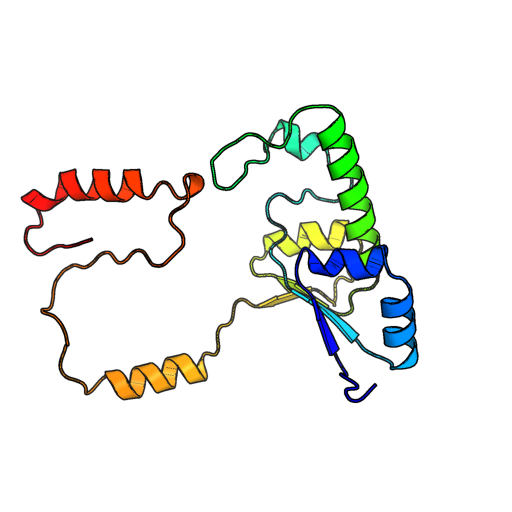

Radius of gyration: 22.09 Å; chains: 1; bounding box: 51×55×51 Å